Protein AF-A0A838FT95-F1 (afdb_monomer)

Mean predicted aligned error: 7.17 Å

Radius of gyration: 14.21 Å; Cα contacts (8 Å, |Δi|>4): 108; chains: 1; bounding box: 41×28×30 Å

Sequence (94 aa):
MATMHDTVASLLSPPKGILAADEHLGKPWQQVARAGTGPAATPEERYHELLLTTPDLDTYLSGVIVSAGSFSRREFPPADSLIAAGVRLGTGTD

Secondary structure (DSSP, 8-state):
---HHHHHHHHT-TT-EEEEE-PPPPHHHHHHHTTT--TTS-HHHHHHHHHHT-TTGGGTEEEEEEEHHHHH-S--TTHHHHHHTTPEEEEE--

Nearest PDB structures (foldseek):
  7b2n-assembly1_D  TM=7.186E-01  e=4.036E-04  Chlamydomonas reinhardtii
  5tkl-assembly1_A  TM=7.246E-01  e=6.861E-04  Toxoplasma gondii
  3mbf-assembly1_A  TM=7.383E-01  e=2.264E-03  Encephalitozoon cuniculi
  7efs-assembly1_D  TM=7.432E-01  e=2.585E-03  Artemisia sieversiana
  5o0w-assembly1_B  TM=6.916E-01  e=2.119E-03  Trypanosoma congolense IL3000

Foldseek 3Di:
DDDPVRLVCLQPDPPAHEAELADDDDPVQQVVLPPDDDPPDGSSLSVLVVVLVPPPNLVHHQEYEHAPVCVVDPPSVSPVVCVVSNYYYHYDDD

pLDDT: mean 77.6, std 13.05, range [43.44, 95.31]

Solvent-accessible surface area (backbone atoms only — not comparable to full-atom values): 5588 Å² total; per-residue (Å²): 132,82,49,73,66,58,50,51,54,55,38,65,38,82,88,24,37,70,47,83,60,43,76,78,68,53,74,74,53,37,57,58,46,46,70,82,56,61,98,86,61,55,39,60,57,52,50,49,48,55,64,61,65,42,83,73,48,58,75,45,30,22,26,39,29,28,32,61,73,59,72,75,43,94,78,49,84,45,55,66,59,39,44,74,62,63,25,42,82,46,66,55,84,128

Structure (mmCIF, N/CA/C/O backbone):
data_AF-A0A838FT95-F1
#
_entry.id   AF-A0A838FT95-F1
#
loop_
_atom_site.group_PDB
_atom_site.id
_atom_site.type_symbol
_atom_site.label_atom_id
_atom_site.label_alt_id
_atom_site.label_comp_id
_atom_site.label_asym_id
_atom_site.label_entity_id
_atom_site.label_seq_id
_atom_site.pdbx_PDB_ins_code
_atom_site.Cartn_x
_atom_site.Cartn_y
_atom_site.Cartn_z
_atom_site.occupancy
_atom_site.B_iso_or_equiv
_atom_site.auth_seq_id
_atom_site.auth_comp_id
_atom_site.auth_asym_id
_atom_site.auth_atom_id
_atom_site.pdbx_PDB_model_num
ATOM 1 N N . MET A 1 1 ? -18.798 -13.435 -1.722 1.00 57.19 1 MET A N 1
ATOM 2 C CA . MET A 1 1 ? -18.410 -12.088 -2.191 1.00 57.19 1 MET A CA 1
ATOM 3 C C . MET A 1 1 ? -18.737 -11.108 -1.083 1.00 57.19 1 MET A C 1
ATOM 5 O O . MET A 1 1 ? -19.830 -11.214 -0.543 1.00 57.19 1 MET A O 1
ATOM 9 N N . ALA A 1 2 ? -17.803 -10.233 -0.709 1.00 75.94 2 ALA A N 1
ATOM 10 C CA . ALA A 1 2 ? -18.081 -9.166 0.251 1.00 75.94 2 ALA A CA 1
ATOM 11 C C . ALA A 1 2 ? -19.001 -8.124 -0.397 1.00 75.94 2 ALA A C 1
ATOM 13 O O . ALA A 1 2 ? -18.861 -7.841 -1.589 1.00 75.94 2 ALA A O 1
ATOM 14 N N . THR A 1 3 ? -19.943 -7.570 0.361 1.00 93.88 3 THR A N 1
ATOM 15 C CA . THR A 1 3 ? -20.773 -6.472 -0.138 1.00 93.88 3 THR A CA 1
ATOM 16 C C . THR A 1 3 ? -19.973 -5.168 -0.168 1.00 93.88 3 THR A C 1
ATOM 18 O O . THR A 1 3 ? -18.896 -5.044 0.428 1.00 93.88 3 THR A O 1
ATOM 21 N N . MET A 1 4 ? -20.513 -4.154 -0.846 1.00 93.12 4 MET A N 1
ATOM 22 C CA . MET A 1 4 ? -19.955 -2.801 -0.800 1.00 93.12 4 MET A CA 1
ATOM 23 C C . MET A 1 4 ? -19.930 -2.266 0.641 1.00 93.12 4 MET A C 1
ATOM 25 O O . MET A 1 4 ? -18.955 -1.639 1.044 1.00 93.12 4 MET A O 1
ATOM 29 N N . HIS A 1 5 ? -20.953 -2.591 1.439 1.00 95.31 5 HIS A N 1
ATOM 30 C CA . HIS A 1 5 ? -21.020 -2.212 2.847 1.00 95.31 5 HIS A CA 1
ATOM 31 C C . HIS A 1 5 ? -19.896 -2.860 3.668 1.00 95.31 5 HIS A C 1
ATOM 33 O O . HIS A 1 5 ? -19.174 -2.152 4.364 1.00 95.31 5 HIS A O 1
ATOM 39 N N . ASP A 1 6 ? -19.676 -4.171 3.514 1.00 94.25 6 ASP A N 1
ATOM 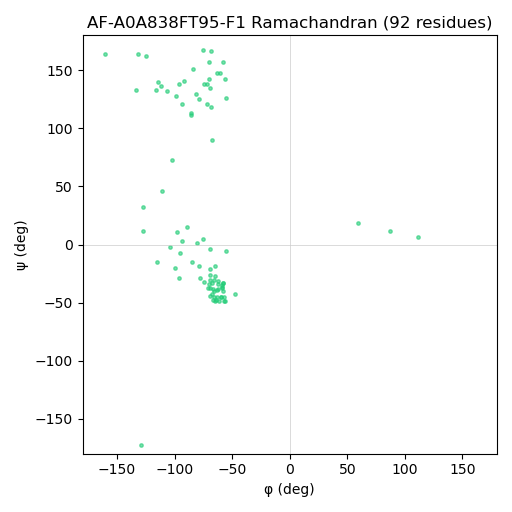40 C CA . ASP A 1 6 ? -18.603 -4.894 4.220 1.00 94.25 6 ASP A CA 1
ATOM 41 C C . ASP A 1 6 ? -17.214 -4.364 3.840 1.00 94.25 6 ASP A C 1
ATOM 43 O O . ASP A 1 6 ? -16.315 -4.243 4.675 1.00 94.25 6 ASP A O 1
ATOM 47 N N . THR A 1 7 ? -17.039 -4.026 2.561 1.00 91.69 7 THR A N 1
ATOM 48 C CA . THR A 1 7 ? -15.787 -3.470 2.040 1.00 91.69 7 THR A CA 1
ATOM 49 C C . THR A 1 7 ? -15.501 -2.105 2.653 1.00 91.69 7 THR A C 1
ATOM 51 O O . THR A 1 7 ? -14.406 -1.890 3.167 1.00 91.69 7 THR A O 1
ATOM 54 N N . VAL A 1 8 ? -16.491 -1.207 2.661 1.00 93.62 8 VAL A N 1
ATOM 55 C CA . VAL A 1 8 ? -16.359 0.129 3.259 1.00 93.62 8 VAL A CA 1
ATOM 56 C C . VAL A 1 8 ? -16.119 0.034 4.766 1.00 93.62 8 VAL A C 1
ATOM 58 O O . VAL A 1 8 ? -15.206 0.679 5.274 1.00 93.62 8 VAL A O 1
ATOM 61 N N . ALA A 1 9 ? -16.872 -0.810 5.477 1.00 94.31 9 ALA A N 1
ATOM 62 C CA . ALA A 1 9 ? -16.705 -0.999 6.916 1.00 94.31 9 ALA A CA 1
ATOM 63 C C . ALA A 1 9 ? -15.284 -1.464 7.274 1.00 94.31 9 ALA A C 1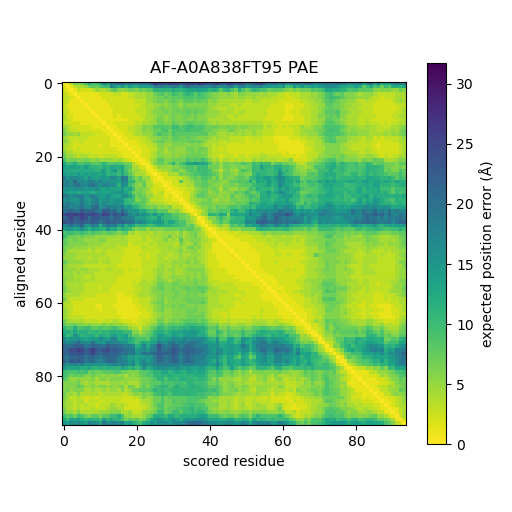
ATOM 65 O O . ALA A 1 9 ? -14.692 -0.980 8.236 1.00 94.31 9 ALA A O 1
ATOM 66 N N . SER A 1 10 ? -14.708 -2.363 6.473 1.00 92.62 10 SER A N 1
ATOM 67 C CA . SER A 1 10 ? -13.348 -2.845 6.699 1.00 92.62 10 SER A CA 1
ATOM 68 C C . SER A 1 10 ? -12.259 -1.868 6.244 1.00 92.62 10 SER A C 1
ATOM 70 O O . SER A 1 10 ? -11.179 -1.883 6.827 1.00 92.62 10 SER A O 1
ATOM 72 N N . LEU A 1 11 ? -12.507 -1.026 5.236 1.00 93.94 11 LEU A N 1
ATOM 73 C CA . LEU A 1 11 ? -11.582 0.046 4.850 1.00 93.94 11 LEU A CA 1
ATOM 74 C C . LEU A 1 11 ? -11.485 1.133 5.929 1.00 93.94 11 LEU A C 1
ATOM 76 O O . LEU A 1 11 ? -10.422 1.711 6.121 1.00 93.94 11 LEU A O 1
ATOM 80 N N . LEU A 1 12 ? -12.574 1.390 6.651 1.00 93.81 12 LEU A N 1
ATOM 81 C CA . LEU A 1 12 ? -12.659 2.458 7.651 1.00 93.81 12 LEU A CA 1
ATOM 82 C C . LEU A 1 12 ? -12.443 1.972 9.094 1.00 93.81 12 LEU A C 1
ATOM 84 O O . LEU A 1 12 ? -12.699 2.722 10.035 1.00 93.81 12 LEU A O 1
ATOM 88 N N . SER A 1 13 ? -11.999 0.726 9.298 1.00 92.06 13 SER A N 1
ATOM 89 C CA . SER A 1 13 ? -11.801 0.171 10.640 1.00 92.06 13 SER A CA 1
ATOM 90 C C . SER A 1 13 ? -10.580 0.801 11.334 1.00 92.06 13 SER A C 1
ATOM 92 O O . SER A 1 13 ? -9.461 0.638 10.834 1.00 92.06 13 SER A O 1
ATOM 94 N N . PRO A 1 14 ? -10.731 1.447 12.505 1.00 93.19 14 PRO A N 1
ATOM 95 C CA . PRO A 1 14 ? -9.590 1.952 13.266 1.00 93.19 14 PRO A CA 1
ATOM 96 C C . PRO A 1 14 ? -8.634 0.817 13.688 1.00 93.19 14 PRO A C 1
ATOM 98 O O . PRO A 1 14 ? -9.102 -0.290 13.959 1.00 93.19 14 PRO A O 1
ATOM 101 N N . PRO A 1 15 ? -7.312 1.061 13.787 1.00 92.25 15 PRO A N 1
ATOM 102 C CA . PRO A 1 15 ? -6.607 2.329 13.567 1.00 92.25 15 PRO A CA 1
ATOM 103 C C . PRO A 1 15 ? -6.166 2.541 12.105 1.00 92.25 15 PRO A C 1
ATOM 105 O O . PRO A 1 15 ? -5.294 3.368 11.847 1.00 92.25 15 PRO A O 1
ATOM 108 N N . LYS A 1 16 ? -6.703 1.760 11.162 1.00 95.12 16 LYS A N 1
ATOM 109 C CA . LYS A 1 16 ? -6.177 1.678 9.800 1.00 95.12 16 LYS A CA 1
ATOM 110 C C . LYS A 1 16 ? -6.703 2.796 8.896 1.00 95.12 16 LYS A C 1
ATOM 112 O O . LYS A 1 16 ? -7.819 3.280 9.074 1.00 95.12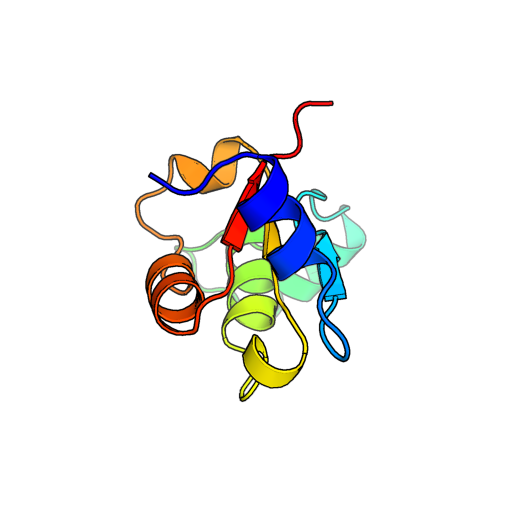 16 LYS A O 1
ATOM 117 N N . GLY A 1 17 ? -5.893 3.17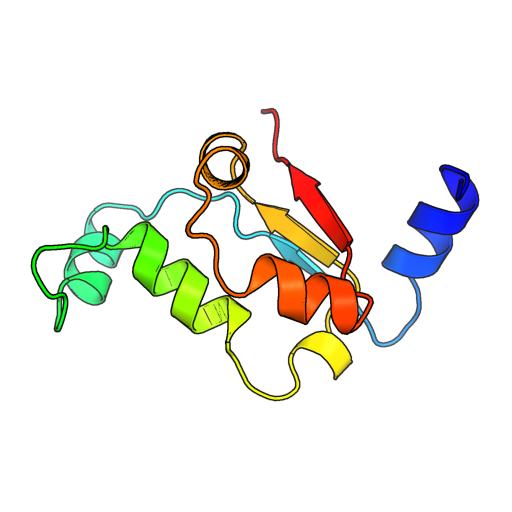1 7.910 1.00 94.81 17 GLY A N 1
ATOM 118 C CA . GLY A 1 17 ? -6.207 4.157 6.877 1.00 94.81 17 GLY A CA 1
ATOM 119 C C . GLY A 1 17 ? -5.929 3.653 5.460 1.00 94.81 17 GLY A C 1
ATOM 120 O O . GLY A 1 17 ? -5.620 2.482 5.240 1.00 94.81 17 GLY A O 1
ATOM 121 N N . ILE A 1 18 ? -6.042 4.561 4.490 1.00 94.06 18 ILE A N 1
ATOM 122 C CA . ILE A 1 18 ? -5.846 4.279 3.063 1.00 94.06 18 ILE A CA 1
ATOM 123 C C . ILE A 1 18 ? -4.641 5.073 2.558 1.00 94.06 18 ILE A C 1
ATOM 125 O O . ILE A 1 18 ? -4.544 6.273 2.814 1.00 94.06 18 ILE A O 1
ATOM 129 N N . LEU A 1 19 ? -3.747 4.413 1.821 1.00 90.94 19 LEU A N 1
ATOM 130 C CA . LEU A 1 19 ? -2.652 5.065 1.103 1.00 90.94 19 LEU A CA 1
ATOM 131 C C . LEU A 1 19 ? -3.081 5.356 -0.339 1.00 90.94 19 LEU A C 1
ATOM 133 O O . LEU A 1 19 ? -3.394 4.432 -1.087 1.00 90.94 19 LEU A O 1
ATOM 137 N N . ALA A 1 20 ? -3.066 6.623 -0.738 1.00 89.69 20 ALA A N 1
ATOM 138 C CA . ALA A 1 20 ? -3.188 7.007 -2.140 1.00 89.69 20 ALA A CA 1
ATOM 139 C C . ALA A 1 20 ? -1.796 6.978 -2.794 1.00 89.69 20 ALA A C 1
ATOM 141 O O . ALA A 1 20 ? -0.921 7.760 -2.428 1.00 89.69 20 ALA A O 1
ATOM 142 N N . ALA A 1 21 ? -1.585 6.030 -3.704 1.00 84.06 21 ALA A N 1
ATOM 143 C CA . ALA A 1 21 ? -0.361 5.800 -4.475 1.00 84.06 21 ALA A CA 1
ATOM 144 C C . ALA A 1 21 ? -0.672 5.734 -5.987 1.00 84.06 21 ALA A C 1
ATOM 146 O O . ALA A 1 21 ? -0.072 4.973 -6.746 1.00 84.06 21 ALA A O 1
ATOM 147 N N . ASP A 1 22 ? -1.682 6.484 -6.421 1.00 82.12 22 ASP A N 1
ATOM 148 C CA . ASP A 1 22 ? -2.121 6.623 -7.807 1.00 82.12 22 ASP A CA 1
ATOM 149 C C . ASP A 1 22 ? -1.525 7.846 -8.519 1.00 82.12 22 ASP A C 1
ATOM 151 O O . ASP A 1 22 ? -1.657 7.969 -9.736 1.00 82.12 22 ASP A O 1
ATOM 155 N N . GLU A 1 23 ? -0.810 8.705 -7.787 1.00 72.75 23 GLU A N 1
ATOM 156 C CA . GLU A 1 23 ? -0.080 9.847 -8.335 1.00 72.75 23 GLU A CA 1
ATOM 157 C C . GLU A 1 23 ? 1.135 9.414 -9.177 1.00 72.75 23 GLU A C 1
ATOM 159 O O . GLU A 1 23 ? 1.969 8.606 -8.762 1.00 72.75 23 GLU A O 1
ATOM 164 N N . HIS A 1 24 ? 1.287 10.039 -10.347 1.00 73.75 24 HIS A N 1
ATOM 165 C CA . HIS A 1 24 ? 2.521 9.981 -11.130 1.00 73.75 24 HIS A CA 1
ATOM 166 C C . HIS A 1 24 ? 3.614 10.847 -10.508 1.00 73.75 24 HIS A C 1
ATOM 168 O O . HIS A 1 24 ? 3.390 12.009 -10.162 1.00 73.75 24 HIS A O 1
ATOM 174 N N . LEU A 1 25 ? 4.845 10.339 -10.469 1.00 71.62 25 LEU A N 1
ATOM 175 C CA . LEU A 1 25 ? 5.955 11.110 -9.924 1.00 71.62 25 LEU A CA 1
ATOM 176 C C . LEU A 1 25 ? 6.283 12.287 -10.842 1.00 71.62 25 LEU A C 1
ATOM 178 O O . LEU A 1 25 ? 6.733 12.116 -11.979 1.00 71.62 25 LEU A O 1
ATOM 182 N N . GLY A 1 26 ? 6.153 13.504 -10.316 1.00 73.00 26 GLY A N 1
ATOM 183 C CA . GLY A 1 26 ? 6.645 14.705 -10.983 1.00 73.00 26 GLY A CA 1
ATOM 184 C C . GLY A 1 26 ? 8.156 14.648 -11.274 1.00 73.00 26 GLY A C 1
ATOM 185 O O . GLY A 1 26 ? 8.925 13.961 -10.596 1.00 73.00 26 GLY A O 1
ATOM 186 N N . LYS A 1 27 ? 8.617 15.426 -12.266 1.00 71.25 27 LYS A N 1
ATOM 187 C CA . LYS A 1 27 ? 10.020 15.433 -12.745 1.00 71.25 27 LYS A CA 1
ATOM 188 C C . LYS A 1 27 ? 11.099 15.504 -11.640 1.00 71.25 27 LYS A C 1
ATOM 190 O O . LYS A 1 27 ? 12.079 14.770 -11.761 1.00 71.25 27 LYS A O 1
ATOM 195 N N . PRO A 1 28 ? 10.966 16.324 -10.574 1.00 65.94 28 PRO A N 1
ATOM 196 C CA . PRO A 1 28 ? 11.969 16.373 -9.504 1.00 65.94 28 PRO A CA 1
ATOM 197 C C . PRO A 1 28 ? 12.098 15.041 -8.750 1.00 65.94 28 PRO A C 1
ATOM 199 O O . PRO A 1 28 ? 13.204 14.598 -8.448 1.00 65.94 28 PRO A O 1
ATOM 202 N N . TRP A 1 29 ? 10.974 14.363 -8.511 1.00 68.94 29 TRP A N 1
ATOM 203 C CA . TRP A 1 29 ? 10.926 13.085 -7.802 1.00 68.94 29 TRP A CA 1
ATOM 204 C C . TRP A 1 29 ? 11.417 11.922 -8.654 1.00 68.94 29 TRP A C 1
ATOM 206 O O . TRP A 1 29 ? 12.079 11.025 -8.139 1.00 68.94 29 TRP A O 1
ATOM 216 N N . GLN A 1 30 ? 11.206 11.979 -9.970 1.00 71.06 30 GLN A N 1
ATOM 217 C CA . GLN A 1 30 ? 11.803 11.014 -10.894 1.00 71.06 30 GLN A CA 1
ATOM 218 C C . GLN A 1 30 ? 13.333 11.028 -10.815 1.00 71.06 30 GLN A C 1
ATOM 220 O O . GLN A 1 30 ? 13.956 9.974 -10.892 1.00 71.06 30 GLN A O 1
ATOM 225 N N . GLN A 1 31 ? 13.955 12.199 -10.646 1.00 68.88 31 GLN A N 1
ATOM 226 C CA . GLN A 1 31 ? 15.409 12.305 -10.521 1.00 68.88 31 GLN A CA 1
ATOM 227 C C . GLN A 1 31 ? 15.924 11.709 -9.202 1.00 68.88 31 GLN A C 1
ATOM 229 O O . GLN A 1 31 ? 16.962 11.050 -9.204 1.00 68.88 31 GLN A O 1
ATOM 234 N N . VAL A 1 32 ? 15.183 11.885 -8.104 1.00 68.94 32 VAL A N 1
ATOM 235 C CA . VAL A 1 32 ? 15.495 11.266 -6.804 1.00 68.94 32 VAL A CA 1
ATOM 236 C C . VAL A 1 32 ? 15.329 9.748 -6.874 1.00 68.94 32 VAL A C 1
ATOM 238 O O . VAL A 1 32 ? 16.239 9.016 -6.505 1.00 68.94 32 VAL A O 1
ATOM 241 N N . ALA A 1 33 ? 14.219 9.263 -7.428 1.00 67.56 33 ALA A N 1
ATOM 242 C CA . ALA A 1 33 ? 13.963 7.833 -7.579 1.00 67.56 33 ALA A CA 1
ATOM 243 C C . ALA A 1 33 ? 14.955 7.147 -8.541 1.00 67.56 33 ALA A C 1
ATOM 245 O O . ALA A 1 33 ? 15.267 5.971 -8.365 1.00 67.56 33 ALA A O 1
ATOM 246 N N . ARG A 1 34 ? 15.516 7.886 -9.513 1.00 68.56 34 ARG A N 1
ATOM 247 C CA . ARG A 1 34 ? 16.605 7.428 -10.399 1.00 68.56 34 ARG A CA 1
ATOM 248 C C . ARG A 1 34 ? 17.946 7.238 -9.694 1.00 68.56 34 ARG A C 1
ATOM 250 O O . ARG A 1 34 ? 18.802 6.528 -10.226 1.00 68.56 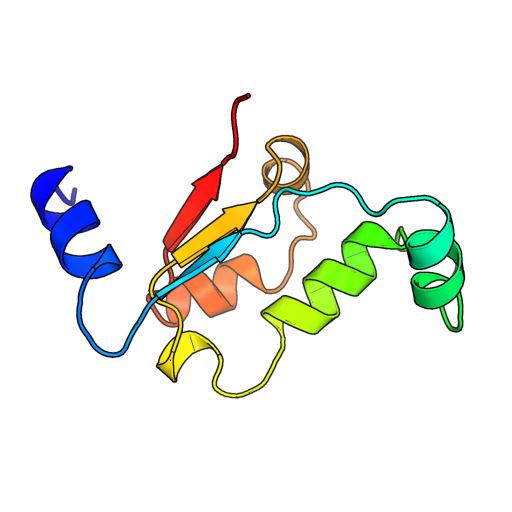34 ARG A O 1
ATOM 257 N N . ALA A 1 35 ? 18.170 7.863 -8.537 1.00 67.31 35 ALA A N 1
ATOM 258 C CA . ALA A 1 35 ? 19.410 7.706 -7.787 1.00 67.31 35 ALA A CA 1
ATOM 259 C C . ALA A 1 35 ? 19.496 6.266 -7.241 1.00 67.31 35 ALA A C 1
ATOM 261 O O . ALA A 1 35 ? 18.990 5.944 -6.173 1.00 67.31 35 ALA A O 1
ATOM 262 N N . GLY A 1 36 ? 20.098 5.374 -8.034 1.00 61.69 36 GLY A N 1
ATOM 263 C CA . GLY A 1 36 ? 20.285 3.955 -7.725 1.00 61.69 36 GLY A CA 1
ATOM 264 C C . GLY A 1 36 ? 19.479 2.975 -8.586 1.00 61.69 36 GLY A C 1
ATOM 265 O O . GLY A 1 36 ? 19.458 1.791 -8.246 1.00 61.69 36 GLY A O 1
ATOM 266 N N . THR A 1 37 ? 18.757 3.413 -9.631 1.00 58.34 37 THR A N 1
ATOM 267 C CA . THR A 1 37 ? 17.951 2.514 -10.493 1.00 58.34 37 THR A CA 1
ATOM 268 C C . THR A 1 37 ? 18.818 1.775 -11.502 1.00 58.34 37 THR A C 1
ATOM 270 O O . THR A 1 37 ? 19.508 2.408 -12.301 1.00 58.34 37 THR A O 1
ATOM 273 N N . GLY A 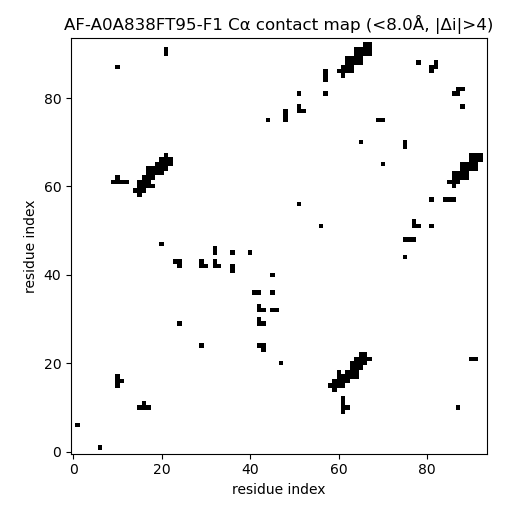1 38 ? 18.733 0.442 -11.511 1.00 58.66 38 GLY A N 1
ATOM 274 C CA . GLY A 1 38 ? 19.155 -0.368 -12.654 1.00 58.66 38 GLY A CA 1
ATOM 275 C C . GLY A 1 38 ? 18.224 -0.166 -13.864 1.00 58.66 38 GLY A C 1
ATOM 276 O O . GLY A 1 38 ? 17.136 0.385 -13.713 1.00 58.66 38 GLY A O 1
ATOM 277 N N . PRO A 1 39 ? 18.614 -0.619 -15.068 1.00 57.66 39 PRO A N 1
ATOM 278 C CA . PRO A 1 39 ? 17.934 -0.287 -16.327 1.00 57.66 39 PRO A CA 1
ATOM 279 C C . PRO A 1 39 ? 16.530 -0.898 -16.518 1.00 57.66 39 PRO A C 1
ATOM 281 O O 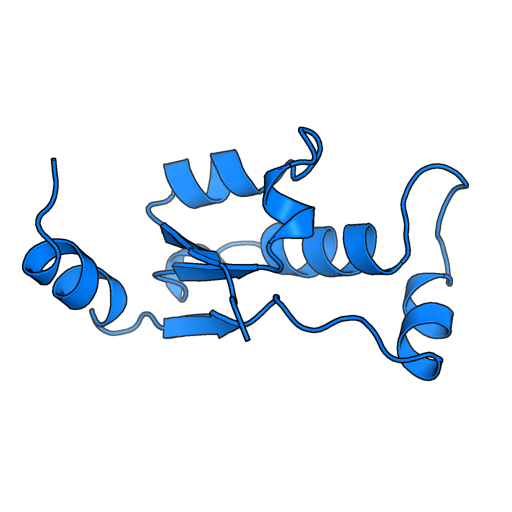. PRO A 1 39 ? 15.899 -0.620 -17.532 1.00 57.66 39 PRO A O 1
ATOM 284 N N . ALA A 1 40 ? 16.047 -1.737 -15.595 1.00 64.19 40 ALA A N 1
ATOM 285 C CA . ALA A 1 40 ? 14.846 -2.552 -15.798 1.00 64.19 40 ALA A CA 1
ATOM 286 C C . ALA A 1 40 ? 13.541 -1.951 -15.234 1.00 64.19 40 ALA A C 1
ATOM 288 O O . ALA A 1 40 ? 12.482 -2.223 -15.792 1.00 64.19 40 ALA A O 1
ATOM 289 N N . ALA A 1 41 ? 13.600 -1.138 -14.171 1.00 67.62 41 ALA A N 1
ATOM 290 C CA . ALA A 1 41 ? 12.410 -0.608 -13.495 1.00 67.62 41 ALA A CA 1
ATOM 291 C C . ALA A 1 41 ? 12.298 0.913 -13.645 1.00 67.62 41 ALA A C 1
ATOM 293 O O . ALA A 1 41 ? 13.299 1.634 -13.554 1.00 67.62 41 ALA A O 1
ATOM 294 N N . THR A 1 42 ? 11.080 1.414 -13.857 1.00 77.19 42 THR A N 1
ATOM 295 C CA . THR A 1 42 ? 10.835 2.860 -13.912 1.00 77.19 42 THR A CA 1
ATOM 296 C C . THR A 1 42 ? 10.988 3.497 -12.520 1.00 77.19 42 THR A C 1
ATOM 298 O O . THR A 1 42 ? 10.864 2.817 -11.498 1.00 77.19 42 THR A O 1
ATOM 301 N N . PRO A 1 43 ? 11.262 4.813 -12.431 1.00 77.50 43 PRO A N 1
ATOM 302 C CA . PRO A 1 43 ? 11.335 5.501 -11.141 1.00 77.50 43 PRO A CA 1
ATOM 303 C C . PRO A 1 43 ? 10.038 5.388 -10.319 1.00 77.50 43 PRO A C 1
ATOM 305 O O . PRO A 1 43 ? 10.105 5.301 -9.097 1.00 77.50 43 PRO A O 1
ATOM 308 N N . GLU A 1 44 ? 8.878 5.342 -10.982 1.00 76.69 44 GLU A N 1
ATOM 309 C CA . GLU A 1 44 ? 7.563 5.159 -10.346 1.00 76.69 44 GLU A CA 1
ATOM 310 C C . GLU A 1 44 ? 7.394 3.748 -9.775 1.00 76.69 44 GLU A C 1
ATOM 312 O O . GLU A 1 44 ? 6.993 3.596 -8.625 1.00 76.69 44 GLU A O 1
ATOM 317 N N . GLU A 1 45 ? 7.782 2.715 -10.529 1.00 76.62 45 GLU A N 1
ATOM 318 C CA . GLU A 1 45 ? 7.751 1.324 -10.055 1.00 76.62 45 GLU A CA 1
ATOM 319 C C . GLU A 1 45 ? 8.574 1.143 -8.780 1.00 76.62 45 GLU A C 1
ATOM 321 O O . GLU A 1 45 ? 8.103 0.549 -7.816 1.00 76.62 45 GLU A O 1
ATOM 326 N N . ARG A 1 46 ? 9.782 1.714 -8.742 1.00 76.94 46 ARG A N 1
ATOM 327 C CA . ARG A 1 46 ? 10.671 1.614 -7.577 1.00 76.94 46 ARG A CA 1
ATOM 328 C C . ARG A 1 46 ? 10.176 2.406 -6.376 1.00 76.94 46 ARG A C 1
ATOM 330 O O . ARG A 1 46 ? 10.388 1.996 -5.239 1.00 76.94 46 ARG A O 1
ATOM 337 N N . TYR A 1 47 ? 9.536 3.544 -6.617 1.00 79.31 47 TYR A N 1
ATOM 338 C CA . TYR A 1 4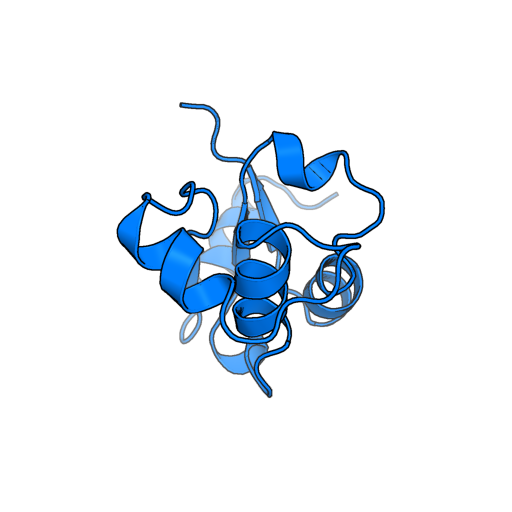7 ? 8.915 4.319 -5.552 1.00 79.31 47 TYR A CA 1
ATOM 339 C C . TYR A 1 47 ? 7.739 3.564 -4.925 1.00 79.31 47 TYR A C 1
ATOM 341 O O . TYR A 1 47 ? 7.663 3.458 -3.704 1.00 79.31 47 TYR A O 1
ATOM 349 N N . HIS A 1 48 ? 6.873 2.964 -5.743 1.00 80.19 48 HIS A N 1
ATOM 350 C CA . HIS A 1 48 ? 5.784 2.130 -5.240 1.00 80.19 48 HIS A CA 1
ATOM 351 C C . HIS A 1 48 ? 6.293 0.861 -4.557 1.00 80.19 48 HIS A C 1
ATOM 353 O O . HIS A 1 48 ? 5.785 0.504 -3.499 1.00 80.19 48 HIS A O 1
ATOM 359 N N . GLU A 1 49 ? 7.330 0.215 -5.090 1.00 80.31 49 GLU A N 1
ATOM 360 C CA . GLU A 1 49 ? 7.996 -0.905 -4.422 1.00 80.31 49 GLU A CA 1
ATOM 361 C C . GLU A 1 49 ? 8.484 -0.500 -3.027 1.00 80.31 49 GLU A C 1
ATOM 363 O O . GLU A 1 49 ? 8.167 -1.180 -2.054 1.00 80.31 49 GLU A O 1
ATOM 368 N N . LEU A 1 50 ? 9.170 0.640 -2.897 1.00 82.25 50 LEU A N 1
ATOM 369 C CA . LEU A 1 50 ? 9.614 1.164 -1.604 1.00 82.25 50 LEU A CA 1
ATOM 370 C C . LEU A 1 50 ? 8.445 1.370 -0.632 1.00 82.25 50 LEU A C 1
ATOM 372 O O . LEU A 1 50 ? 8.520 0.925 0.509 1.00 82.25 50 LEU A O 1
ATOM 376 N N . LEU A 1 51 ? 7.363 2.020 -1.069 1.00 84.12 51 LEU A N 1
ATOM 377 C CA . LEU A 1 51 ? 6.203 2.258 -0.207 1.00 84.12 51 LEU A CA 1
ATOM 378 C C . LEU A 1 51 ? 5.576 0.944 0.267 1.00 84.12 51 LEU A C 1
ATOM 380 O O . LEU A 1 51 ? 5.337 0.764 1.458 1.00 84.12 51 LEU A O 1
ATOM 384 N N . LEU A 1 52 ? 5.343 0.015 -0.655 1.00 83.56 52 LEU A N 1
ATOM 385 C CA . LEU A 1 52 ? 4.517 -1.172 -0.432 1.00 83.56 52 LEU A CA 1
ATOM 386 C C . LEU A 1 52 ? 5.273 -2.344 0.199 1.00 83.56 52 LEU A C 1
ATOM 388 O O . LEU A 1 52 ? 4.647 -3.269 0.710 1.00 83.56 52 LEU A O 1
ATOM 392 N N . THR A 1 53 ? 6.604 -2.299 0.189 1.00 83.44 53 THR A N 1
ATOM 393 C CA . THR A 1 53 ? 7.473 -3.241 0.913 1.00 83.44 53 THR A CA 1
ATOM 394 C C . THR A 1 53 ? 7.884 -2.735 2.296 1.00 83.44 53 THR A C 1
ATOM 396 O O . THR A 1 53 ? 8.645 -3.412 2.989 1.00 83.44 53 THR A O 1
ATOM 399 N N . THR A 1 54 ? 7.384 -1.566 2.723 1.00 87.00 54 THR A N 1
ATOM 400 C CA . THR A 1 54 ? 7.638 -1.041 4.069 1.00 87.00 54 THR A CA 1
ATOM 401 C C . THR A 1 54 ? 7.209 -2.081 5.113 1.00 87.00 54 THR A C 1
ATOM 403 O O . THR A 1 54 ? 6.066 -2.543 5.068 1.00 87.00 54 THR A O 1
ATOM 406 N N . PRO A 1 55 ? 8.092 -2.477 6.048 1.00 88.31 55 PRO A N 1
ATOM 407 C CA . PRO A 1 55 ? 7.735 -3.432 7.089 1.00 88.31 55 PRO A CA 1
ATOM 408 C C . PRO A 1 55 ? 6.525 -2.969 7.907 1.00 88.31 55 PRO A C 1
ATOM 410 O O . PRO A 1 55 ? 6.380 -1.779 8.187 1.00 88.31 55 PRO A O 1
ATOM 413 N N . ASP A 1 56 ? 5.674 -3.922 8.287 1.00 89.62 56 ASP A N 1
ATOM 414 C CA . ASP A 1 56 ? 4.496 -3.726 9.144 1.00 89.62 56 ASP A CA 1
ATOM 415 C C . ASP A 1 56 ? 3.445 -2.736 8.601 1.00 89.62 56 ASP A C 1
ATOM 417 O O . ASP A 1 56 ? 2.592 -2.244 9.347 1.00 89.62 56 ASP A O 1
ATOM 421 N N . LEU A 1 57 ? 3.472 -2.442 7.296 1.00 87.88 57 LEU A N 1
ATOM 422 C CA . LEU A 1 57 ? 2.562 -1.489 6.655 1.00 87.88 57 LEU A CA 1
ATOM 423 C C . LEU A 1 57 ? 1.081 -1.872 6.829 1.00 87.88 57 LEU A C 1
ATOM 425 O O . LEU A 1 57 ? 0.220 -1.009 7.016 1.00 87.88 57 LEU A O 1
ATOM 429 N N . ASP A 1 58 ? 0.778 -3.167 6.828 1.00 88.50 58 ASP A N 1
ATOM 430 C CA . ASP A 1 58 ? -0.560 -3.728 7.026 1.00 88.50 58 ASP A CA 1
ATOM 431 C C . ASP A 1 58 ? -1.130 -3.464 8.428 1.00 88.50 58 ASP A C 1
ATOM 433 O O . ASP A 1 58 ? -2.349 -3.497 8.614 1.00 88.50 58 ASP A O 1
ATOM 437 N N . THR A 1 59 ? -0.285 -3.125 9.407 1.00 92.12 59 THR A N 1
ATOM 438 C CA . THR A 1 59 ? -0.726 -2.696 10.744 1.00 92.12 59 THR A CA 1
ATOM 439 C C . THR A 1 59 ? -1.553 -1.413 10.666 1.00 92.12 59 THR A C 1
ATOM 441 O O . THR A 1 59 ? -2.516 -1.247 11.419 1.00 92.12 59 THR A O 1
ATOM 444 N N . TYR A 1 60 ? -1.215 -0.529 9.722 1.00 92.75 60 TYR A N 1
ATOM 445 C CA . TYR A 1 60 ? -1.792 0.810 9.607 1.00 92.75 60 TYR A CA 1
ATOM 446 C C . TYR A 1 60 ? -2.593 1.026 8.326 1.00 92.75 60 TYR A C 1
ATOM 448 O O . TYR A 1 60 ? -3.368 1.977 8.265 1.00 92.75 60 TYR A O 1
ATOM 456 N N . LEU A 1 61 ? -2.459 0.162 7.319 1.00 93.25 61 LEU A N 1
ATOM 457 C CA . LEU A 1 61 ? -3.223 0.267 6.079 1.00 93.25 61 LEU A CA 1
ATOM 458 C C . LEU A 1 61 ? -4.318 -0.794 5.986 1.00 93.25 61 LEU A C 1
ATOM 460 O O . LEU A 1 61 ? -4.095 -1.984 6.192 1.00 93.25 61 LEU A O 1
ATOM 464 N N . SER A 1 62 ? -5.520 -0.348 5.639 1.00 94.12 62 SER A N 1
ATOM 465 C CA . SER A 1 62 ? -6.652 -1.192 5.246 1.00 94.12 62 SER A CA 1
ATOM 466 C C . SER A 1 62 ? -6.813 -1.244 3.724 1.00 94.12 62 SER A C 1
ATOM 468 O O . SER A 1 62 ? -7.425 -2.181 3.200 1.00 94.12 62 SER A O 1
ATOM 470 N N . GLY A 1 63 ? -6.247 -0.269 3.006 1.00 91.94 63 GLY A N 1
ATOM 471 C CA . GLY A 1 63 ? -6.252 -0.241 1.552 1.00 91.94 63 GLY A CA 1
ATOM 472 C C . GLY A 1 63 ? -5.187 0.654 0.925 1.00 91.94 63 GLY A C 1
ATOM 473 O O . GLY A 1 63 ? -4.600 1.516 1.579 1.00 91.94 63 GLY A O 1
ATOM 474 N N . VAL A 1 64 ? -4.965 0.434 -0.368 1.00 90.12 64 VAL A N 1
ATOM 475 C CA . VAL A 1 64 ? -4.074 1.217 -1.228 1.00 90.12 64 VAL A CA 1
ATOM 476 C C . VAL A 1 64 ? -4.802 1.522 -2.534 1.00 90.12 64 VAL A C 1
ATOM 478 O O . VAL A 1 64 ? -5.388 0.626 -3.144 1.00 90.12 64 VAL A O 1
ATOM 481 N N . ILE A 1 65 ? -4.757 2.778 -2.969 1.00 88.50 65 ILE A N 1
ATOM 482 C CA . ILE A 1 65 ? -5.238 3.215 -4.282 1.00 88.50 65 ILE A CA 1
ATOM 483 C C . ILE A 1 65 ? -4.020 3.322 -5.197 1.00 88.50 65 ILE A C 1
ATOM 485 O O . ILE A 1 65 ? -3.043 3.957 -4.820 1.00 88.50 65 ILE A O 1
ATOM 489 N N . VAL A 1 66 ? -4.051 2.692 -6.368 1.00 81.56 66 VAL A N 1
ATOM 490 C CA . VAL A 1 66 ? -2.969 2.761 -7.363 1.00 81.56 66 VAL A CA 1
ATOM 491 C C . VAL A 1 66 ? -3.502 3.230 -8.713 1.00 81.56 66 VAL A C 1
ATOM 493 O O . VAL A 1 66 ? -4.704 3.168 -8.979 1.00 81.56 66 VAL A O 1
ATOM 496 N N . SER A 1 67 ? -2.608 3.684 -9.593 1.00 77.25 67 SER A N 1
ATOM 497 C CA . SER A 1 67 ? -3.000 4.092 -10.945 1.00 77.25 67 SER A CA 1
ATOM 498 C C . SER A 1 67 ? -3.558 2.898 -11.736 1.00 77.25 67 SER A C 1
ATOM 500 O O . SER A 1 67 ? -3.105 1.759 -11.578 1.00 77.25 67 SER A O 1
ATOM 502 N N . ALA A 1 68 ? -4.513 3.139 -12.636 1.00 70.88 68 ALA A N 1
ATOM 503 C CA . ALA A 1 68 ? -5.115 2.077 -13.449 1.00 70.88 68 ALA A CA 1
ATOM 504 C C . ALA A 1 68 ? -4.077 1.296 -14.287 1.00 70.88 68 ALA A C 1
ATOM 506 O O . ALA A 1 68 ? -4.200 0.083 -14.468 1.00 70.88 68 ALA A O 1
ATOM 507 N N . GLY A 1 69 ? -3.013 1.965 -14.750 1.00 65.56 69 GLY A N 1
ATOM 508 C CA . GLY A 1 69 ? -1.916 1.329 -15.486 1.00 65.56 69 GLY A CA 1
ATOM 509 C C . GLY A 1 69 ? -1.109 0.339 -14.639 1.00 65.56 69 GLY A C 1
ATOM 510 O O . GLY A 1 69 ? -0.639 -0.675 -15.164 1.00 65.56 69 GLY A O 1
ATOM 511 N N . SER A 1 70 ? -1.016 0.572 -13.326 1.00 64.12 70 SER A N 1
ATOM 512 C CA . SER A 1 70 ? -0.270 -0.269 -12.382 1.00 64.12 70 SER A CA 1
ATOM 513 C C . SER A 1 70 ? -0.908 -1.645 -12.155 1.00 64.12 70 SER A C 1
ATOM 515 O O . SER A 1 70 ? -0.184 -2.596 -11.885 1.00 64.12 70 SER A O 1
ATOM 517 N N . PHE A 1 71 ? -2.228 -1.792 -12.342 1.00 57.56 71 PHE A N 1
ATOM 518 C CA . PHE A 1 71 ? -2.925 -3.088 -12.232 1.00 57.56 71 PHE A CA 1
ATOM 519 C C . PHE A 1 71 ? -2.587 -4.069 -13.359 1.00 57.56 71 PHE A C 1
ATOM 521 O O . PHE A 1 71 ? -2.644 -5.282 -13.172 1.00 57.56 71 PHE A O 1
ATOM 528 N N . SER A 1 72 ? -2.275 -3.553 -14.551 1.00 53.16 72 SER A N 1
ATOM 529 C CA . SER A 1 72 ? -2.037 -4.377 -15.744 1.00 53.16 72 SER A CA 1
ATOM 530 C C . SER A 1 72 ? -0.644 -5.008 -15.777 1.00 53.16 72 SER A C 1
ATOM 532 O O . SER A 1 72 ? -0.408 -5.979 -16.503 1.00 53.16 72 SER A O 1
ATOM 534 N N . ARG A 1 73 ? 0.289 -4.475 -14.979 1.00 52.56 73 ARG A N 1
ATOM 535 C CA . ARG A 1 73 ? 1.652 -4.984 -14.914 1.00 52.56 73 ARG A CA 1
ATOM 536 C C . ARG A 1 73 ? 1.687 -6.120 -13.901 1.00 52.56 73 ARG A C 1
ATOM 538 O O . ARG A 1 73 ? 1.573 -5.914 -12.701 1.00 52.56 73 ARG A O 1
ATOM 545 N N . ARG A 1 74 ? 1.922 -7.333 -14.401 1.00 43.44 74 ARG A N 1
ATOM 546 C CA . ARG A 1 74 ? 2.172 -8.566 -13.624 1.00 43.44 74 ARG A CA 1
ATOM 547 C C . ARG A 1 74 ? 3.344 -8.448 -12.623 1.00 43.44 74 ARG A C 1
ATOM 549 O O . ARG A 1 74 ? 3.593 -9.373 -11.865 1.00 43.44 74 ARG A O 1
ATOM 556 N N . GLU A 1 75 ? 4.056 -7.323 -12.647 1.00 49.06 75 GLU A N 1
ATOM 557 C CA . GLU A 1 75 ? 5.205 -6.949 -11.823 1.00 49.06 75 GLU A CA 1
ATOM 558 C C . GLU A 1 75 ? 4.851 -5.818 -10.846 1.00 49.06 75 GLU A C 1
ATOM 560 O O . GLU A 1 75 ? 5.588 -4.844 -10.736 1.00 49.06 75 GLU A O 1
ATOM 565 N N . PHE A 1 76 ? 3.721 -5.902 -10.147 1.00 54.41 76 PHE A N 1
ATOM 566 C CA . PHE A 1 76 ? 3.521 -5.141 -8.912 1.00 54.41 76 PHE A CA 1
ATOM 567 C C . PHE A 1 76 ? 3.731 -6.116 -7.741 1.00 54.41 76 PHE A C 1
ATOM 569 O O . PHE A 1 76 ? 2.760 -6.574 -7.136 1.00 54.41 76 PHE A O 1
ATOM 576 N N . PRO A 1 77 ? 4.981 -6.534 -7.441 1.00 55.31 77 PRO A N 1
ATOM 577 C CA . PRO A 1 77 ? 5.247 -7.720 -6.637 1.00 55.31 77 PRO A CA 1
ATOM 578 C C . PRO A 1 77 ? 5.005 -7.578 -5.119 1.00 55.31 77 PRO A C 1
ATOM 580 O O . PRO A 1 77 ? 5.259 -8.554 -4.422 1.00 55.31 77 PRO A O 1
ATOM 583 N N . PRO A 1 78 ? 4.485 -6.463 -4.563 1.00 60.06 78 PRO A N 1
ATOM 584 C CA . PRO A 1 78 ? 3.930 -6.470 -3.207 1.00 60.06 78 PRO A CA 1
ATOM 585 C C . PRO A 1 78 ? 2.391 -6.466 -3.153 1.00 60.06 78 PRO A C 1
ATOM 587 O O . PRO A 1 78 ? 1.828 -6.535 -2.064 1.00 60.06 78 PRO A O 1
ATOM 590 N N . ALA A 1 79 ? 1.678 -6.406 -4.286 1.00 61.56 79 ALA A N 1
ATOM 591 C CA . ALA A 1 79 ? 0.210 -6.442 -4.283 1.00 61.56 79 ALA A CA 1
ATOM 592 C C . ALA A 1 79 ? -0.324 -7.733 -3.641 1.00 61.56 79 ALA A C 1
ATOM 594 O O . ALA A 1 79 ? -1.196 -7.679 -2.777 1.00 61.56 79 ALA A O 1
ATOM 595 N N . ASP A 1 80 ? 0.250 -8.880 -4.006 1.00 68.56 80 ASP A N 1
ATOM 596 C CA . ASP A 1 80 ? -0.173 -10.184 -3.491 1.00 68.56 80 ASP A CA 1
ATOM 597 C C . ASP A 1 80 ? 0.111 -10.337 -1.989 1.00 68.56 80 ASP A C 1
ATOM 599 O O . ASP A 1 80 ? -0.721 -10.881 -1.262 1.00 68.56 80 ASP A O 1
ATOM 603 N N . SER A 1 81 ? 1.246 -9.827 -1.492 1.00 71.75 81 SER A N 1
ATOM 604 C CA . SER A 1 81 ? 1.578 -9.872 -0.061 1.00 71.75 81 SER A CA 1
ATOM 605 C C . SER A 1 81 ? 0.702 -8.929 0.762 1.00 71.75 81 SER A C 1
ATOM 607 O O . SER A 1 81 ? 0.271 -9.298 1.852 1.00 71.75 81 SER A O 1
ATOM 609 N N . LEU A 1 82 ? 0.377 -7.748 0.232 1.00 74.06 82 LEU A N 1
ATOM 610 C CA . LEU A 1 82 ? -0.546 -6.807 0.865 1.00 74.06 82 LEU A CA 1
ATOM 611 C C . LEU A 1 82 ? -1.981 -7.344 0.882 1.00 74.06 82 LEU A C 1
ATOM 613 O O . LEU A 1 82 ? -2.638 -7.294 1.921 1.00 74.06 82 LEU A O 1
ATOM 617 N N . ILE A 1 83 ? -2.445 -7.938 -0.222 1.00 76.50 83 ILE A N 1
ATOM 618 C CA . ILE A 1 83 ? -3.739 -8.631 -0.269 1.00 76.50 83 ILE A CA 1
ATOM 619 C C . ILE A 1 83 ? -3.765 -9.780 0.747 1.00 76.50 83 ILE A C 1
ATOM 621 O O . ILE A 1 83 ? -4.739 -9.911 1.490 1.00 76.50 83 ILE A O 1
ATOM 625 N N . ALA A 1 84 ? -2.699 -10.584 0.827 1.00 73.81 84 ALA A N 1
ATOM 626 C CA . ALA A 1 84 ? -2.583 -11.664 1.807 1.00 73.81 84 ALA A CA 1
ATOM 627 C C . ALA A 1 84 ? -2.599 -11.149 3.259 1.00 73.81 84 ALA A C 1
ATOM 629 O O . ALA A 1 84 ? -3.142 -11.820 4.136 1.00 73.81 84 ALA A O 1
ATOM 630 N N . ALA A 1 85 ? -2.077 -9.943 3.502 1.00 77.94 85 ALA A N 1
ATOM 631 C CA . ALA A 1 85 ? -2.133 -9.246 4.788 1.00 77.94 85 ALA A CA 1
ATOM 632 C C . ALA A 1 85 ? -3.480 -8.529 5.054 1.00 77.94 85 ALA A C 1
ATOM 634 O O . ALA A 1 85 ? -3.669 -7.897 6.094 1.00 77.94 85 ALA A O 1
ATOM 635 N N . GLY A 1 86 ? -4.450 -8.633 4.139 1.00 80.56 86 GLY A N 1
ATOM 636 C CA . GLY A 1 86 ? -5.793 -8.064 4.289 1.00 80.56 86 GLY A CA 1
ATOM 637 C C . GLY A 1 86 ? -5.934 -6.608 3.834 1.00 80.56 86 GLY A C 1
ATOM 638 O O . GLY A 1 86 ? -6.970 -5.988 4.092 1.00 80.56 86 GLY A O 1
ATOM 639 N N . VAL A 1 87 ? -4.930 -6.064 3.146 1.00 84.31 87 VAL A N 1
ATOM 640 C CA . VAL A 1 87 ? -4.972 -4.736 2.524 1.00 84.31 87 VAL A CA 1
ATOM 641 C C . VAL A 1 87 ? -5.696 -4.829 1.181 1.00 84.31 87 VAL A C 1
ATOM 643 O O . VAL A 1 87 ? -5.387 -5.672 0.341 1.00 84.31 87 VAL A O 1
ATOM 646 N N . ARG A 1 88 ? -6.682 -3.959 0.956 1.00 86.94 88 ARG A N 1
ATOM 647 C CA . ARG A 1 88 ? -7.468 -3.944 -0.289 1.00 86.94 88 ARG A CA 1
ATOM 648 C C . ARG A 1 88 ? -6.867 -3.010 -1.331 1.00 86.94 88 ARG A C 1
ATOM 650 O O . ARG A 1 88 ? -6.459 -1.903 -1.001 1.00 86.94 88 ARG A O 1
ATOM 657 N N . LEU A 1 89 ? -6.888 -3.421 -2.595 1.00 85.75 89 LEU A N 1
ATOM 658 C CA . LEU A 1 89 ? -6.455 -2.585 -3.716 1.00 85.75 89 LEU A CA 1
ATOM 659 C C . LEU A 1 89 ? -7.645 -1.878 -4.374 1.00 85.75 89 LEU A C 1
ATOM 661 O O . LEU A 1 89 ? -8.687 -2.494 -4.601 1.00 85.75 89 LEU A O 1
ATOM 665 N N . GLY A 1 90 ? -7.462 -0.602 -4.709 1.00 85.12 90 GLY A N 1
ATOM 666 C CA . GLY A 1 90 ? -8.384 0.209 -5.505 1.00 85.12 90 GLY A CA 1
ATOM 667 C C . GLY A 1 90 ? -7.662 0.953 -6.630 1.00 85.12 90 GLY A C 1
ATOM 668 O O . GLY A 1 90 ? -6.439 1.074 -6.612 1.00 85.12 90 GLY A O 1
ATOM 669 N N . THR A 1 91 ? -8.417 1.448 -7.611 1.00 81.88 91 THR A N 1
ATOM 670 C CA . THR A 1 91 ? -7.906 2.256 -8.734 1.00 81.88 91 THR A CA 1
ATOM 671 C C . THR A 1 91 ? -8.405 3.693 -8.646 1.00 81.88 91 THR A C 1
ATOM 673 O O . THR A 1 91 ? -9.608 3.881 -8.460 1.00 81.88 91 THR A O 1
ATOM 676 N N . GLY A 1 92 ? -7.540 4.679 -8.883 1.00 74.81 92 GLY A N 1
ATOM 677 C CA . GLY A 1 92 ? -7.978 6.024 -9.282 1.00 74.81 92 GLY A CA 1
ATOM 678 C C . GLY A 1 92 ? -8.494 6.007 -10.729 1.00 7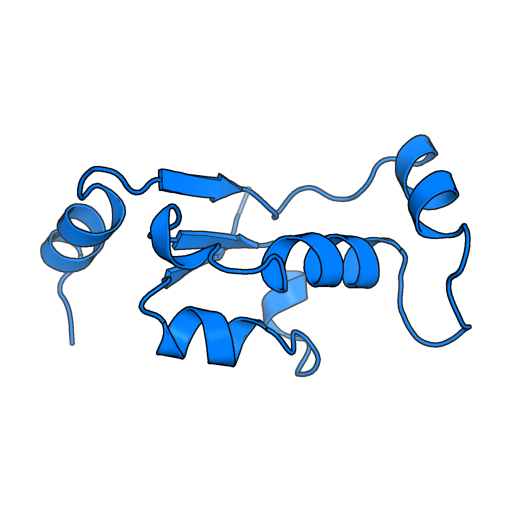4.81 92 GLY A C 1
ATOM 679 O O . GLY A 1 92 ? -7.919 5.308 -11.570 1.00 74.81 92 GLY A O 1
ATOM 680 N N . THR A 1 93 ? -9.596 6.704 -11.025 1.00 66.75 93 THR A N 1
ATOM 681 C CA . THR A 1 93 ? -10.254 6.698 -12.357 1.00 66.75 93 THR A CA 1
ATOM 682 C C . THR A 1 93 ? -10.486 8.093 -12.939 1.00 66.75 93 THR A C 1
ATOM 684 O O . THR A 1 93 ? -11.254 8.227 -13.892 1.00 66.75 93 THR A O 1
ATOM 687 N N . ASP A 1 94 ? -9.885 9.106 -12.325 1.00 60.97 94 ASP A N 1
ATOM 688 C CA . ASP A 1 94 ? -10.086 10.523 -12.636 1.00 60.97 94 ASP A CA 1
ATOM 689 C C . ASP A 1 94 ? -9.533 10.920 -14.017 1.00 60.97 94 ASP A C 1
ATOM 691 O O . ASP A 1 94 ? -8.513 10.334 -14.458 1.00 60.97 94 ASP A O 1
#